Protein 6S3F (pdb70)

Radius of gyration: 11.73 Å; Cα contacts (8 Å, |Δi|>4): 129; chains: 2; bounding box: 26×31×26 Å

Sequence (90 aa):
PPTLQRCCRQLRNVSPFCRCPSLRQAVQSSAQQQQGQVGPQQVGHMMMYRVASRRIPAICNLQPMRCPFQRCRHQFQQTQQRRLRACQRVIQRWSQ

Organism: Moringa oleifera (NCBI:txid3735)

Foldseek 3Di:
DDDLVVVLVVLQVDDQVCSLVVLVVVLVVVCVVPPDDDPVRSVVSLVVSQQSQLVSVHPPRGHPD/DVVVVVCVVVVVVVVVVVVVVVVVD

Solvent-accessible surface area: 5392 Å² total; per-residue (Å²): 109,87,20,63,109,57,0,27,103,10,0,129,66,1,48,72,171,2,16,19,51,0,0,95,46,0,0,86,18,0,44,155,104,68,45,192,24,35,119,164,59,34,38,76,0,40,141,17,0,7,99,1,0,42,100,17,123,20,116,53,82,119,2,132,66,127,150,4,135,100,9,9,102,69,35,78,83,0,105,1,0,7,112,7,0,46,112,163,7,194

CATH classification: 1.10.110.10

InterPro domains:
  IPR000617 Napin/ 2S seed storage protein/Conglutin [PR00496] (40-61)
  IPR000617 Napin/ 2S seed storage protein/Conglutin [PR00496] (98-115)
  IPR000617 Napin/ 2S seed storage protein/Conglutin [PR00496] (115-128)
  IPR000617 Napin/ 2S seed storage protein/Conglutin [PR00496] (134-148)
  IPR000617 Napin/ 2S seed storage protein/Conglutin [PTHR35496] (1-160)
  IPR016140 Bifunctional inhibitor/plant lipid transfer protein/seed storage helical domain [PF00234] (88-155)
  IPR016140 Bifunctional inhibitor/plant lipid transfer protein/seed storage helical domain [SM00499] (41-155)
  IPR036312 Bifunctional inhibitor/plant lipid transfer protein/seed storage helical domain superfamily [G3DSA:1.10.110.10] (37-158)
  IPR036312 Bifunctional inhibitor/plant lipid transfer protein/seed storage helical domain superfamily [SSF47699] (9-155)

Secondary structure (DSSP, 8-state):
--HHHHHHHHHHTS-HHHHHHHHHHHHHHHHHTT----HHHHHHHHHHHHHHHHHTT-SS-----/-HHHHHHHHTGGGHHHHHHHHHTT-

Nearest PDB structures (foldseek):
  6s3f-assembly1_A  TM=1.016E+00  e=4.311E-10  Moringa oleifera
  5dom-assembly1_A  TM=1.006E+00  e=1.889E-08  Moringa oleifera
  6vj0-assembly1_A  TM=1.004E+00  e=1.510E-07  Moringa oleifera
  2ds2-assembly2_D  TM=8.379E-01  e=1.986E-04  Capparis masaikai
  2ds2-assembly1_B  TM=8.873E-01  e=4.798E-04  Capparis masaikai

B-factor: mean 40.29, std 18.48, range [19.94, 120.77]

Structure (mmCIF, N/CA/C/O backbone):
data_6S3F
#
_entry.id   6S3F
#
_cell.length_a   108.070
_cell.length_b   108.070
_cell.length_c   43.620
_cell.angle_alpha   90.00
_cell.angle_beta   90.00
_cell.angle_gamma   90.00
#
_symmetry.space_group_name_H-M   'I 41 2 2'
#
loop_
_entity.id
_entity.type
_entity.pdbx_description
1 polymer '2S albumin'
2 polymer '2S albumin'
3 non-polymer 'CHLORIDE ION'
4 non-polymer 'FORMIC ACID'
5 non-polymer GLYCEROL
6 water water
#
loop_
_atom_site.group_PDB
_atom_site.id
_atom_site.type_symbol
_atom_site.label_atom_id
_atom_site.label_alt_id
_atom_site.label_comp_id
_atom_site.label_asym_id
_atom_site.label_entity_id
_atom_site.label_seq_id
_atom_site.pdbx_PDB_ins_code
_atom_site.Cartn_x
_atom_site.Cartn_y
_atom_site.Cartn_z
_atom_site.occupancy
_atom_site.B_iso_or_equiv
_atom_site.auth_seq_id
_atom_site.auth_comp_id
_atom_site.auth_asym_id
_atom_site.auth_atom_id
_atom_site.pdbx_PDB_model_num
ATOM 1 N N . PRO A 1 1 ? 86.321 22.675 5.778 1.00 76.39 0 PRO A N 1
ATOM 2 C CA . PRO A 1 1 ? 87.318 22.415 4.724 1.00 70.21 0 PRO A CA 1
ATOM 3 C C . PRO A 1 1 ? 87.745 20.928 4.637 1.00 58.51 0 PRO A C 1
ATOM 4 O O . PRO A 1 1 ? 87.471 20.139 5.561 1.00 56.25 0 PRO A O 1
ATOM 8 N N . PRO A 1 2 ? 88.371 20.540 3.521 1.00 47.25 1 PRO A N 1
ATOM 9 C CA . PRO A 1 2 ? 88.806 19.190 3.352 1.00 41.48 1 PRO A CA 1
ATOM 10 C C . PRO A 1 2 ? 89.949 18.832 4.306 1.00 34.18 1 PRO A C 1
ATOM 11 O O . PRO A 1 2 ? 90.692 19.652 4.756 1.00 32.62 1 PRO A O 1
ATOM 15 N N . THR A 1 3 ? 90.098 17.550 4.533 1.00 30.75 2 THR A N 1
ATOM 16 C CA . THR A 1 3 ? 90.998 17.099 5.558 1.00 29.58 2 THR A CA 1
ATOM 17 C C . THR A 1 3 ? 92.417 17.461 5.263 1.00 26.00 2 THR A C 1
ATOM 18 O O . THR A 1 3 ? 93.119 17.919 6.145 1.00 28.79 2 THR A O 1
ATOM 22 N N . LEU A 1 4 ? 92.834 17.269 4.014 1.00 25.96 3 LEU A N 1
ATOM 23 C CA . LEU A 1 4 ? 94.253 17.591 3.744 1.00 24.73 3 LEU A CA 1
ATOM 24 C C . LEU A 1 4 ? 94.523 19.068 3.958 1.00 27.87 3 LEU A C 1
ATOM 25 O O . LEU A 1 4 ? 95.530 19.422 4.480 1.00 25.95 3 LEU A O 1
ATOM 30 N N . GLN A 1 5 ? 93.597 19.916 3.564 1.00 28.90 4 GLN A N 1
ATOM 31 C CA . GLN A 1 5 ? 93.803 21.341 3.777 1.00 29.38 4 GLN A CA 1
ATOM 32 C C . GLN A 1 5 ? 93.829 21.722 5.268 1.00 27.22 4 GLN A C 1
ATOM 33 O O . GLN A 1 5 ? 94.697 22.497 5.687 1.00 30.46 4 GLN A O 1
ATOM 39 N N . ARG A 1 6 ? 93.038 21.010 6.10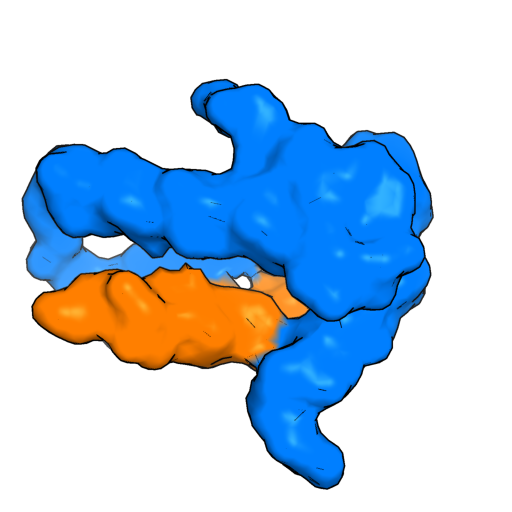5 1.00 28.15 5 ARG A N 1
ATOM 40 C CA . ARG A 1 6 ? 93.032 21.238 7.504 1.00 29.05 5 ARG A CA 1
ATOM 41 C C . ARG A 1 6 ? 94.374 20.780 8.047 1.00 25.86 5 ARG A C 1
ATOM 42 O O . ARG A 1 6 ? 94.935 21.357 8.965 1.00 27.31 5 ARG A O 1
ATOM 50 N N . CYS A 1 7 ? 94.860 19.620 7.531 1.00 24.61 6 CYS A N 1
ATOM 51 C CA . CYS A 1 7 ? 96.154 19.156 7.971 1.00 22.77 6 CYS A CA 1
ATOM 52 C C . CYS A 1 7 ? 97.253 20.188 7.686 1.00 24.45 6 CYS A C 1
ATOM 53 O O . CYS A 1 7 ? 98.049 20.529 8.549 1.00 22.23 6 CYS A O 1
ATOM 56 N N . CYS A 1 8 ? 97.279 20.784 6.512 1.00 24.17 7 CYS A N 1
ATOM 57 C CA . CYS A 1 8 ? 98.359 21.675 6.160 1.00 26.48 7 CYS A CA 1
ATOM 58 C C . CYS A 1 8 ? 98.248 22.992 6.965 1.00 23.38 7 CYS A C 1
ATOM 59 O O . CYS A 1 8 ? 99.212 23.506 7.365 1.00 25.66 7 CYS A O 1
ATOM 62 N N . ARG A 1 9 ? 97.018 23.333 7.291 1.00 23.84 8 ARG A N 1
ATOM 63 C CA . ARG A 1 9 ? 96.745 24.509 8.197 1.00 21.56 8 ARG A CA 1
ATOM 64 C C . ARG A 1 9 ? 97.234 24.231 9.606 1.00 25.67 8 ARG A C 1
ATOM 65 O O . ARG A 1 9 ? 98.010 24.969 10.199 1.00 27.81 8 ARG A O 1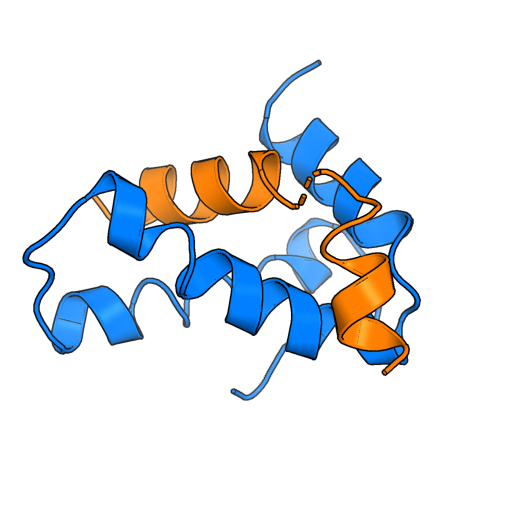
ATOM 73 N N . GLN A 1 10 ? 96.963 23.025 10.167 1.00 26.02 9 GLN A N 1
ATOM 74 C CA . GLN A 1 10 ? 97.510 22.766 11.476 1.00 23.79 9 GLN A CA 1
ATOM 75 C C . GLN A 1 10 ? 98.945 22.662 11.573 1.00 21.74 9 GLN A C 1
ATOM 76 O O . GLN A 1 10 ? 99.623 23.162 12.420 1.00 24.14 9 GLN A O 1
ATOM 82 N N . LEU A 1 11 ? 99.555 22.033 10.520 1.00 19.94 10 LEU A N 1
ATOM 83 C CA . LEU A 1 11 ? 100.968 21.901 10.417 1.00 22.57 10 LEU A CA 1
ATOM 84 C C . LEU A 1 11 ? 101.697 23.207 10.211 1.00 25.20 10 LEU A C 1
ATOM 85 O O . LEU A 1 11 ? 102.765 23.417 10.705 1.00 23.08 10 LEU A O 1
ATOM 90 N N . ARG A 1 12 ? 101.015 24.049 9.443 1.00 22.97 11 ARG A N 1
ATOM 91 C CA . ARG A 1 12 ? 101.616 25.398 9.152 1.00 24.43 11 ARG A CA 1
ATOM 92 C C . ARG A 1 12 ? 101.719 26.154 10.475 1.00 24.35 11 ARG A C 1
ATOM 93 O O . ARG A 1 12 ? 102.733 26.75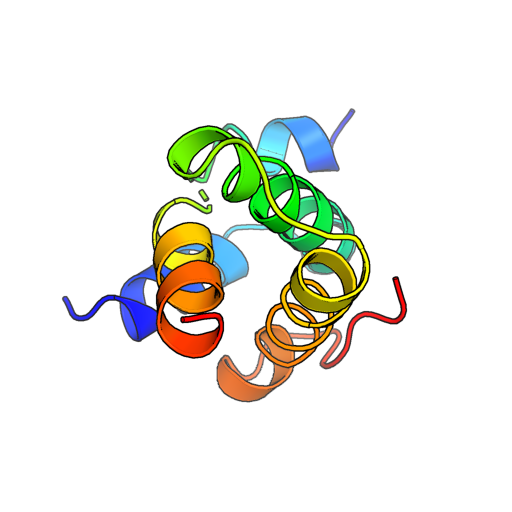6 10.689 1.00 25.72 11 ARG A O 1
ATOM 101 N N . ASN A 1 13 ? 100.751 25.946 11.353 1.00 23.85 12 ASN A N 1
ATOM 102 C CA . ASN A 1 13 ? 100.764 26.643 12.715 1.00 25.41 12 ASN A CA 1
ATOM 103 C C . ASN A 1 13 ? 101.801 26.141 13.689 1.00 30.22 12 ASN A C 1
ATOM 104 O O . ASN A 1 13 ? 102.057 26.716 14.775 1.00 32.00 12 ASN A O 1
ATOM 109 N N . VAL A 1 14 ? 102.383 24.951 13.405 1.00 26.88 13 VAL A N 1
ATOM 110 C CA . VAL A 1 14 ? 103.516 24.501 14.054 1.00 26.67 13 VAL A CA 1
ATOM 111 C C . VAL A 1 14 ? 104.825 25.124 13.487 1.00 29.88 13 VAL A C 1
ATOM 112 O O . VAL A 1 14 ? 104.991 25.248 12.271 1.00 31.12 13 VAL A O 1
ATOM 116 N N . SER A 1 15 ? 105.770 25.507 14.357 1.00 30.59 14 SER A N 1
ATOM 117 C CA . SER A 1 15 ? 107.016 26.109 13.891 1.00 34.95 14 SER A CA 1
ATOM 118 C C . SER A 1 15 ? 107.775 25.194 13.053 1.00 34.76 14 SER A C 1
ATOM 119 O O . SER A 1 15 ? 107.781 23.968 13.346 1.00 33.17 14 SER A O 1
ATOM 122 N N . PRO A 1 16 ? 108.407 25.677 11.989 1.00 31.47 15 PRO A N 1
ATOM 123 C CA . PRO A 1 16 ? 109.155 24.795 11.093 1.00 34.99 15 PRO A CA 1
ATOM 124 C C . PRO A 1 16 ? 109.989 23.725 11.803 1.00 35.76 15 PRO A C 1
ATOM 125 O O . PRO A 1 16 ? 109.933 22.522 11.479 1.00 37.87 15 PRO A O 1
ATOM 129 N N . PHE A 1 17 ? 110.739 24.127 12.818 1.00 39.11 16 PHE A N 1
ATOM 130 C CA . PHE A 1 17 ? 111.636 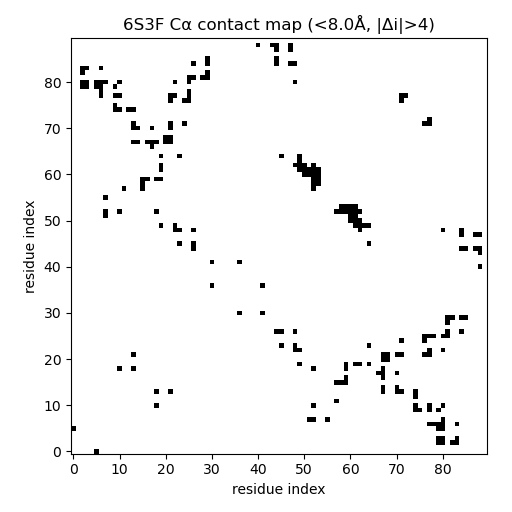23.177 13.501 1.00 38.69 16 PHE A CA 1
ATOM 131 C C . PHE A 1 17 ? 110.866 22.098 14.281 1.00 38.69 16 PHE A C 1
ATOM 132 O O . PHE A 1 17 ? 111.443 21.055 14.590 1.00 37.01 16 PHE A O 1
ATOM 140 N N . CYS A 1 18 ? 109.609 22.360 14.606 1.00 32.98 17 CYS A N 1
ATOM 141 C CA . CYS A 1 18 ? 108.788 21.474 15.383 1.00 31.68 17 CYS A CA 1
ATOM 142 C C . CYS A 1 18 ? 107.890 20.602 14.429 1.00 26.88 17 CYS A C 1
ATOM 143 O O . CYS A 1 18 ? 107.164 19.778 14.991 1.00 30.60 17 CYS A O 1
ATOM 146 N N . ARG A 1 19 ? 107.932 20.786 13.093 1.00 26.84 18 ARG A N 1
ATOM 147 C CA . ARG A 1 19 ? 106.912 20.150 12.275 1.00 25.20 18 ARG A CA 1
ATOM 148 C C . ARG A 1 19 ? 107.206 18.628 12.227 1.00 27.64 18 ARG A C 1
ATOM 149 O O . ARG A 1 19 ? 106.296 17.879 12.415 1.00 28.16 18 ARG A O 1
ATOM 157 N N . CYS A 1 20 ? 108.474 18.313 12.057 1.00 29.40 19 CYS A N 1
ATOM 158 C CA . CYS A 1 20 ? 108.854 16.838 11.947 1.00 27.23 19 CYS A CA 1
ATOM 159 C C . CYS A 1 20 ? 108.608 16.128 13.264 1.00 29.37 19 CYS A C 1
ATOM 160 O O . CYS A 1 20 ? 107.953 15.080 13.286 1.00 27.56 19 CYS A O 1
ATOM 163 N N . PRO A 1 21 ? 109.044 16.683 14.395 1.00 32.30 20 PRO A N 1
ATOM 164 C CA . PRO A 1 21 ? 108.636 16.150 15.679 1.00 34.28 20 PRO A CA 1
ATOM 165 C C . PRO A 1 21 ? 107.156 16.011 15.877 1.00 31.38 20 PRO A C 1
ATOM 166 O O . PRO A 1 21 ? 106.672 14.975 16.415 1.00 31.16 20 PRO A O 1
ATOM 170 N N . SER A 1 22 ? 106.343 16.978 15.413 1.00 26.44 21 SER A N 1
ATOM 171 C CA . SER A 1 22 ? 104.978 16.937 15.635 1.00 24.55 21 SER A CA 1
ATOM 172 C C . SER A 1 22 ? 104.274 15.814 14.769 1.00 24.57 21 SER A C 1
ATOM 173 O O . SER A 1 22 ? 103.337 15.246 15.214 1.00 27.15 21 SER A O 1
ATOM 176 N N . LEU A 1 23 ? 104.790 15.681 13.571 1.00 24.38 22 LEU A N 1
ATOM 177 C CA . LEU A 1 23 ? 104.308 14.675 12.605 1.00 24.47 22 LEU A CA 1
ATOM 178 C C . LEU A 1 23 ? 104.640 13.311 13.267 1.00 25.46 22 LEU A C 1
ATOM 179 O O . LEU A 1 23 ? 103.816 12.419 13.086 1.00 25.33 22 LEU A O 1
ATOM 184 N N . ARG A 1 24 ? 105.801 13.150 13.831 1.00 28.02 23 ARG A N 1
ATOM 185 C CA . ARG A 1 24 ? 106.103 11.851 14.550 1.00 28.61 23 ARG A CA 1
ATOM 186 C C . ARG A 1 24 ? 105.048 11.627 15.651 1.00 27.71 23 ARG A C 1
ATOM 187 O O . ARG A 1 24 ? 104.476 10.490 15.822 1.00 28.77 23 ARG A O 1
ATOM 195 N N . GLN A 1 25 ? 104.742 12.651 16.447 1.00 29.49 24 GLN A N 1
ATOM 196 C CA . GLN A 1 25 ? 103.653 12.495 17.441 1.00 28.98 24 GLN A CA 1
ATOM 197 C C . GLN A 1 25 ? 102.292 12.204 16.875 1.00 29.06 24 GLN A C 1
ATOM 198 O O . GLN A 1 25 ? 101.484 11.437 17.393 1.00 30.65 24 GLN A O 1
ATOM 204 N N . ALA A 1 26 ? 101.971 12.734 15.647 1.00 25.99 25 ALA A N 1
ATOM 205 C CA . ALA A 1 26 ? 100.770 12.407 14.990 1.00 25.02 25 ALA A CA 1
ATOM 206 C C . ALA A 1 26 ? 100.658 10.903 14.536 1.00 22.87 25 ALA A C 1
ATOM 207 O O . ALA A 1 26 ? 99.530 10.421 14.563 1.00 26.73 25 ALA A O 1
ATOM 209 N N . VAL A 1 27 ? 101.757 10.407 14.088 1.00 23.87 26 VAL A N 1
ATOM 210 C CA . VAL A 1 27 ? 101.877 8.945 13.628 1.00 21.30 26 VAL A CA 1
ATOM 211 C C . VAL A 1 27 ? 101.604 8.119 14.903 1.00 25.07 26 VAL A C 1
ATOM 212 O O . VAL A 1 27 ? 100.703 7.245 14.867 1.00 27.57 26 VAL A O 1
ATOM 216 N N . GLN A 1 28 ? 102.236 8.480 16.022 1.00 26.91 27 GLN A N 1
ATOM 217 C CA . GLN A 1 28 ? 102.000 7.743 17.280 1.00 29.81 27 GLN A CA 1
ATOM 218 C C . GLN A 1 28 ? 100.575 7.822 17.661 1.00 29.62 27 GLN A C 1
ATOM 219 O O . GLN A 1 28 ? 99.931 6.842 18.108 1.00 34.44 27 GLN A O 1
ATOM 225 N N . SER A 1 29 ? 99.977 9.030 17.658 1.00 29.26 28 SER A N 1
ATOM 226 C CA A SER A 1 29 ? 98.595 9.174 17.990 0.50 30.07 28 SER A CA 1
ATOM 227 C CA B SER A 1 29 ? 98.600 9.180 18.010 0.50 31.25 28 SER A CA 1
ATOM 228 C C . SER A 1 29 ? 97.585 8.505 17.105 1.00 32.47 28 SER A C 1
ATOM 229 O O . SER A 1 29 ? 96.495 8.059 17.538 1.00 34.90 28 SER A O 1
ATOM 234 N N . ALA A 1 30 ? 97.894 8.485 15.800 1.00 30.54 29 ALA A N 1
ATOM 235 C CA . ALA A 1 30 ? 97.056 7.796 14.866 1.00 27.13 29 ALA A CA 1
ATOM 236 C C . ALA A 1 30 ? 96.993 6.292 15.141 1.00 34.47 29 ALA A C 1
ATOM 237 O O . ALA A 1 30 ? 95.996 5.693 14.923 1.00 38.25 29 ALA A O 1
ATOM 239 N N . GLN A 1 31 ? 98.051 5.754 15.634 1.00 32.74 30 GLN A N 1
ATOM 240 C CA . GLN A 1 31 ? 98.066 4.297 16.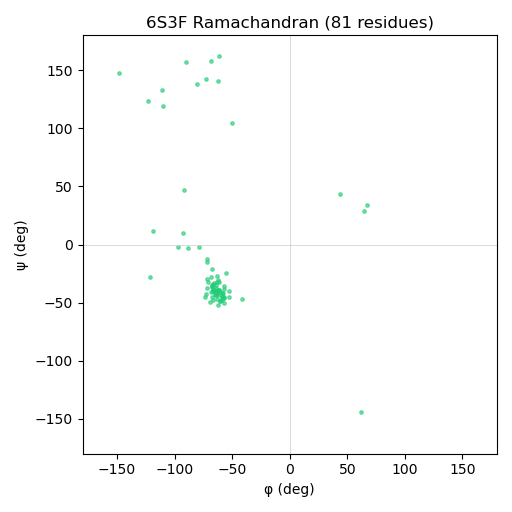035 1.00 41.82 30 GLN A CA 1
ATOM 241 C C . GLN A 1 31 ? 97.077 3.983 17.133 1.00 46.25 30 GLN A C 1
ATOM 242 O O . GLN A 1 31 ? 96.545 2.901 17.165 1.00 41.91 30 GLN A O 1
ATOM 248 N N . GLN A 1 32 ? 96.788 4.930 18.008 1.00 45.12 31 GLN A N 1
ATOM 249 C CA . GLN A 1 32 ? 95.806 4.721 19.046 1.00 48.89 31 GLN A CA 1
ATOM 250 C C . GLN A 1 32 ? 94.396 4.608 18.570 1.00 55.27 31 GLN A C 1
ATOM 251 O O . GLN A 1 32 ? 93.564 3.947 19.215 1.00 63.55 31 GL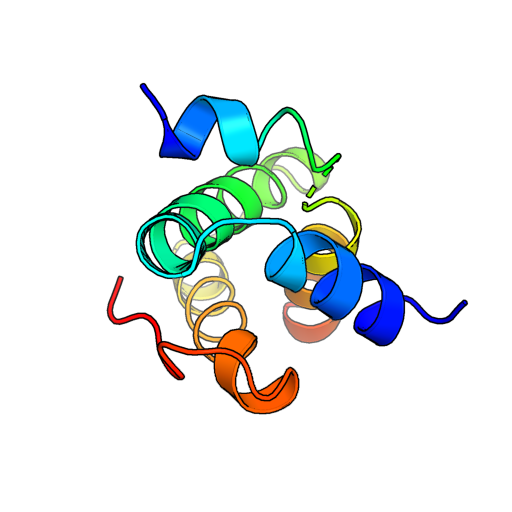N A O 1
ATOM 257 N N . GLN A 1 33 ? 94.107 5.238 17.444 1.00 42.73 32 GLN A N 1
ATOM 258 C CA . GLN A 1 33 ? 92.801 5.146 16.835 1.00 52.67 32 GLN A CA 1
ATOM 259 C C . GLN A 1 33 ? 92.648 3.809 16.079 1.00 50.89 32 GLN A C 1
ATOM 260 O O . GLN A 1 33 ? 91.632 3.577 15.466 1.00 67.22 32 GLN A O 1
ATOM 266 N N . GLN A 1 34 ? 93.688 2.981 16.045 1.00 51.49 33 GLN A N 1
ATOM 267 C CA . GLN A 1 34 ? 93.650 1.692 15.345 1.00 53.38 33 GLN A CA 1
ATOM 268 C C . GLN A 1 34 ? 93.916 0.459 16.183 1.00 53.13 33 GLN A C 1
ATOM 269 O O . GLN A 1 34 ? 93.496 -0.638 15.796 1.00 57.76 33 GLN A O 1
ATOM 275 N N . GLY A 1 35 ? 94.683 0.574 17.263 1.00 59.64 34 GLY A N 1
ATOM 276 C CA . GLY A 1 35 ? 95.185 -0.628 17.942 1.00 83.46 34 GLY A CA 1
ATOM 277 C C . GLY A 1 35 ? 96.083 -1.442 17.009 1.00 87.14 34 GLY A C 1
ATOM 278 O O . GLY A 1 35 ? 96.775 -0.859 16.184 1.00 115.25 34 GLY A O 1
ATOM 279 N N . GLN A 1 36 ? 96.037 -2.772 17.109 1.00 87.11 35 GLN A N 1
ATOM 280 C CA . GLN A 1 36 ? 97.114 -3.642 16.598 1.00 84.69 35 GLN A CA 1
ATOM 281 C C . GLN A 1 36 ? 97.494 -3.317 15.159 1.00 68.09 35 GLN A C 1
ATOM 282 O O . GLN A 1 36 ? 96.782 -3.626 14.210 1.00 72.39 35 GLN A O 1
ATOM 288 N N . VAL A 1 37 ? 98.635 -2.661 15.029 1.00 63.96 36 VAL A N 1
ATOM 289 C CA . VAL A 1 37 ? 99.191 -2.305 13.747 1.00 60.17 36 VAL A CA 1
ATOM 290 C C . VAL A 1 37 ? 100.590 -2.952 13.745 1.00 47.40 36 VAL A C 1
ATOM 291 O O . VAL A 1 37 ? 101.429 -2.721 14.635 1.00 47.76 36 VAL A O 1
ATOM 295 N N . GLY A 1 38 ? 100.809 -3.773 12.749 1.00 40.29 37 GLY A N 1
ATOM 296 C CA . GLY A 1 38 ? 102.149 -4.318 12.533 1.00 40.47 37 GLY A CA 1
ATOM 297 C C . GLY A 1 38 ? 103.271 -3.338 12.249 1.00 39.44 37 GLY A C 1
ATOM 298 O O . GLY A 1 38 ? 103.029 -2.194 11.869 1.00 33.46 37 GLY A O 1
ATOM 299 N N . PRO A 1 39 ? 104.514 -3.772 12.412 1.00 32.11 38 PRO A N 1
ATOM 300 C CA . PRO A 1 39 ? 105.660 -2.938 12.149 1.00 32.45 38 PRO A CA 1
ATOM 301 C C . PRO A 1 39 ? 105.786 -2.511 10.716 1.00 30.67 38 PRO A C 1
ATOM 302 O O . PRO A 1 39 ? 106.324 -1.361 10.471 1.00 27.82 38 PRO A O 1
ATOM 306 N N . GLN A 1 40 ? 105.279 -3.266 9.729 1.00 26.41 39 GLN A N 1
ATOM 307 C CA . GLN A 1 40 ? 105.408 -2.839 8.394 1.00 29.15 39 GLN A CA 1
ATOM 308 C C . GLN A 1 40 ? 104.430 -1.664 8.173 1.00 30.32 39 GLN A C 1
ATOM 309 O O . GLN A 1 40 ? 104.752 -0.661 7.518 1.00 29.68 39 GLN A O 1
ATOM 315 N N . GLN A 1 41 ? 103.203 -1.830 8.661 1.00 29.32 40 GLN A N 1
ATOM 316 C CA . GLN A 1 41 ? 102.214 -0.743 8.588 1.00 27.98 40 GLN A CA 1
ATOM 317 C C . GLN A 1 41 ? 102.640 0.499 9.355 1.00 24.55 40 GLN A C 1
ATOM 318 O O . GLN A 1 41 ? 102.485 1.626 8.853 1.00 26.95 40 GLN A O 1
ATOM 324 N N . VAL A 1 42 ? 103.247 0.297 10.492 1.00 24.84 41 VAL A N 1
ATOM 325 C CA . VAL A 1 42 ? 103.788 1.489 11.226 1.00 27.00 41 VAL A CA 1
ATOM 326 C C . VAL A 1 42 ? 104.823 2.193 10.355 1.00 26.36 41 VAL A C 1
ATOM 327 O O . VAL A 1 42 ? 104.839 3.450 10.259 1.00 26.88 41 VAL A O 1
ATOM 331 N N . GLY A 1 43 ? 105.778 1.481 9.766 1.00 26.57 42 GLY A N 1
ATOM 332 C CA . GLY A 1 43 ? 106.714 2.099 8.920 1.00 26.85 42 GLY A CA 1
ATOM 333 C C . GLY A 1 43 ? 106.091 2.798 7.760 1.00 26.96 42 GLY A C 1
ATOM 334 O O . GLY A 1 43 ? 106.482 3.927 7.485 1.00 24.15 42 GLY A O 1
ATOM 335 N N . HIS A 1 44 ? 105.108 2.250 7.125 1.00 26.42 43 HIS A N 1
ATOM 336 C CA . HIS A 1 44 ? 104.343 2.953 6.107 1.00 25.60 43 HIS A CA 1
ATOM 337 C C . HIS A 1 44 ? 103.688 4.245 6.611 1.00 27.90 43 HIS A C 1
ATOM 338 O O . HIS A 1 44 ? 103.678 5.226 5.889 1.00 25.81 43 HIS A O 1
ATOM 345 N N . MET A 1 45 ? 103.136 4.239 7.794 1.00 22.32 44 MET A N 1
ATOM 346 C CA A MET A 1 45 ? 102.530 5.480 8.311 0.35 24.80 44 MET A CA 1
ATOM 347 C CA B MET A 1 45 ? 102.559 5.489 8.370 0.35 24.49 44 MET A CA 1
ATOM 348 C CA C MET A 1 45 ? 102.537 5.480 8.331 0.30 25.56 44 MET A CA 1
ATOM 349 C C . MET A 1 45 ? 103.570 6.572 8.453 1.00 26.25 44 MET A C 1
ATOM 350 O O . MET A 1 45 ? 103.305 7.740 8.193 1.00 25.38 44 MET A O 1
ATOM 363 N N . TYR A 1 46 ? 104.763 6.247 8.907 1.00 23.33 45 TYR A N 1
ATOM 364 C CA . TYR A 1 46 ? 105.819 7.226 8.926 1.00 25.96 45 TYR A CA 1
ATOM 365 C C . TYR A 1 46 ? 106.237 7.704 7.552 1.00 25.42 45 TYR A C 1
ATOM 366 O O . TYR A 1 46 ? 106.577 8.897 7.319 1.00 25.25 45 TYR A O 1
ATOM 375 N N . ARG A 1 47 ? 106.258 6.808 6.575 1.00 24.06 46 ARG A N 1
ATOM 376 C CA . ARG A 1 47 ? 106.487 7.185 5.197 1.00 24.34 46 ARG A CA 1
ATOM 377 C C . ARG A 1 47 ? 105.482 8.169 4.672 1.00 26.38 46 ARG A C 1
ATOM 378 O O . ARG A 1 47 ? 105.849 9.167 4.029 1.00 27.10 46 ARG A O 1
ATOM 386 N N . VAL A 1 48 ? 104.222 7.924 4.920 1.00 23.90 47 VAL A N 1
ATOM 387 C CA . VAL A 1 48 ? 103.141 8.823 4.489 1.00 23.57 47 VAL A CA 1
ATOM 388 C C . VAL A 1 48 ? 103.393 10.147 5.202 1.00 22.62 47 VAL A C 1
ATOM 389 O O . VAL A 1 48 ? 103.340 11.256 4.567 1.00 23.84 47 VAL A O 1
ATOM 393 N N . ALA A 1 49 ? 103.560 10.103 6.531 1.00 22.35 48 ALA A N 1
ATOM 394 C CA . ALA A 1 49 ? 103.734 11.343 7.278 1.00 25.45 48 ALA A CA 1
ATOM 395 C C . ALA A 1 49 ? 104.898 12.124 6.759 1.00 24.11 48 ALA A C 1
ATOM 396 O O . ALA A 1 49 ? 104.843 13.411 6.729 1.00 25.22 48 ALA A O 1
ATOM 398 N N . SER A 1 50 ? 105.997 11.486 6.370 1.00 24.21 49 SER A N 1
ATOM 399 C CA . SER A 1 50 ? 107.168 12.102 5.797 1.00 26.65 49 SER A CA 1
ATOM 400 C C . SER A 1 50 ? 106.930 12.957 4.544 1.00 25.56 49 SER A C 1
ATOM 401 O O . SER A 1 50 ? 107.682 13.887 4.303 1.00 33.76 49 SER A O 1
ATOM 404 N N . ARG A 1 51 ? 105.858 12.676 3.826 1.00 23.50 50 ARG A N 1
ATOM 405 C CA A ARG A 1 51 ? 105.572 13.328 2.602 0.50 23.91 50 ARG A CA 1
ATOM 406 C CA B ARG A 1 51 ? 105.532 13.299 2.587 0.50 24.99 50 ARG A CA 1
ATOM 407 C C . ARG A 1 51 ? 104.739 14.571 2.847 1.00 24.28 50 ARG A C 1
ATOM 408 O O . ARG A 1 51 ? 104.592 15.387 1.955 1.00 24.29 50 ARG A O 1
ATOM 423 N N . ILE A 1 52 ? 104.147 14.708 4.054 1.00 22.51 51 ILE A N 1
ATOM 424 C CA . ILE A 1 52 ? 103.161 15.730 4.247 1.00 23.89 51 ILE A CA 1
ATOM 425 C C . ILE A 1 52 ? 103.710 17.156 4.169 1.00 24.59 51 ILE A C 1
ATOM 426 O O . ILE A 1 52 ? 103.057 17.999 3.553 1.00 22.53 51 ILE A O 1
ATOM 431 N N . PRO A 1 53 ? 104.861 17.385 4.708 1.00 23.22 52 PRO A N 1
ATOM 432 C CA . PRO A 1 53 ? 105.378 18.778 4.603 1.00 25.13 52 PRO A CA 1
ATOM 433 C C . PRO A 1 53 ? 105.614 19.183 3.147 1.00 27.13 52 PRO A C 1
ATOM 434 O O . PRO A 1 53 ? 105.151 20.262 2.769 1.00 25.00 52 PRO A O 1
ATOM 438 N N . ALA A 1 54 ? 106.164 18.338 2.259 1.00 26.11 53 ALA A N 1
ATOM 439 C CA . ALA A 1 54 ? 106.117 18.738 0.838 1.00 26.94 53 ALA A CA 1
ATOM 440 C C . ALA A 1 54 ? 104.811 18.921 0.207 1.00 28.21 53 ALA A C 1
ATOM 441 O O . ALA A 1 54 ? 104.629 19.832 -0.602 1.00 26.61 53 ALA A O 1
ATOM 443 N N . ILE A 1 55 ? 103.829 18.094 0.493 1.00 20.93 54 ILE A N 1
ATOM 444 C CA . ILE A 1 55 ? 102.496 18.202 -0.061 1.00 21.18 54 ILE A CA 1
ATOM 445 C C . ILE A 1 55 ? 101.917 19.583 0.312 1.00 25.85 54 ILE A C 1
ATOM 446 O O . ILE A 1 55 ? 101.306 20.242 -0.529 1.00 27.39 54 ILE A O 1
ATOM 451 N N . CYS A 1 56 ? 102.131 19.920 1.553 1.00 24.95 55 CYS A N 1
ATOM 452 C CA . CYS A 1 56 ? 101.754 21.221 2.126 1.00 24.49 55 CYS A CA 1
ATOM 453 C C . CYS A 1 56 ? 102.540 22.400 1.717 1.00 28.30 55 CYS A C 1
ATOM 454 O O . CYS A 1 56 ? 102.225 23.504 2.141 1.00 26.51 55 CYS A O 1
ATOM 457 N N . ASN A 1 57 ? 103.677 22.173 1.073 1.00 26.04 56 ASN A N 1
ATOM 458 C CA . ASN A 1 57 ? 104.633 23.248 0.725 1.00 26.04 56 ASN A CA 1
ATOM 459 C C . ASN A 1 57 ? 105.255 23.842 1.933 1.00 27.14 56 ASN A C 1
ATOM 460 O O . ASN A 1 57 ? 105.536 25.073 1.949 1.00 28.41 56 ASN A O 1
ATOM 465 N N . LEU A 1 58 ? 105.495 23.058 2.983 1.00 24.42 57 LEU A N 1
ATOM 466 C CA . LEU A 1 58 ? 105.980 23.513 4.222 1.00 24.77 57 LEU A CA 1
ATOM 467 C C . LEU A 1 58 ? 107.388 23.034 4.429 1.00 29.01 57 LEU A C 1
ATOM 468 O O . LEU A 1 58 ? 107.740 21.831 4.335 1.00 28.93 57 LEU A O 1
ATOM 473 N N . GLN A 1 59 ? 108.266 23.898 4.842 1.00 29.23 58 GLN A N 1
ATOM 474 C CA . GLN A 1 59 ? 109.602 23.492 5.266 1.00 30.47 58 GLN A CA 1
ATOM 475 C C . GLN A 1 59 ? 109.516 22.805 6.589 1.00 35.77 58 GLN A C 1
ATOM 476 O O . GLN A 1 59 ? 108.685 23.130 7.405 1.00 34.23 58 GLN A O 1
ATOM 482 N N . PRO A 1 60 ? 110.320 21.772 6.809 1.00 36.39 59 PRO A N 1
ATOM 483 C CA . PRO A 1 60 ? 111.354 21.302 5.912 1.00 38.70 59 PRO A CA 1
ATOM 484 C C . PRO A 1 60 ? 110.580 20.318 5.086 1.00 45.49 59 PRO A C 1
ATOM 485 O O . PRO A 1 60 ? 109.564 19.789 5.540 1.00 57.96 59 PRO A O 1
ATOM 489 N N . MET A 1 61 ? 110.991 20.004 3.931 1.00 48.34 60 MET A N 1
ATOM 490 C CA . MET A 1 61 ? 109.929 19.434 3.071 1.00 41.73 60 MET A CA 1
ATOM 491 C C . MET A 1 61 ? 109.793 17.886 3.219 1.00 44.82 60 MET A C 1
ATOM 492 O O . MET A 1 61 ? 108.852 17.254 2.731 1.00 54.88 60 MET A O 1
ATOM 497 N N . ARG A 1 62 ? 110.666 17.329 4.018 1.00 42.99 61 ARG A N 1
ATOM 498 C CA . ARG A 1 62 ? 110.652 15.902 4.279 1.00 53.01 61 ARG A CA 1
ATOM 499 C C . ARG A 1 62 ? 111.158 15.709 5.693 1.00 42.69 61 ARG A C 1
ATOM 500 O O . ARG A 1 62 ? 111.939 16.522 6.241 1.00 52.94 61 ARG A O 1
ATOM 508 N N . CYS A 1 63 ? 110.633 14.686 6.332 1.00 42.75 62 CYS A N 1
ATOM 509 C CA . CYS A 1 63 ? 111.045 14.300 7.636 1.00 42.33 62 CYS A CA 1
ATOM 510 C C . CYS A 1 63 ? 111.813 12.965 7.539 1.00 52.36 62 CYS A C 1
ATOM 511 O O . CYS A 1 63 ? 111.240 11.944 7.115 1.00 52.36 62 CYS A O 1
ATOM 514 N N . PRO A 1 64 ? 113.079 12.965 7.956 1.00 55.64 63 PRO A N 1
ATOM 515 C CA . PRO A 1 64 ? 113.773 11.648 7.998 1.00 58.84 63 PRO A CA 1
ATOM 516 C C . PRO A 1 64 ? 113.092 10.551 8.861 1.00 58.61 63 PRO A C 1
ATOM 517 O O . PRO A 1 64 ? 112.984 9.362 8.456 1.00 69.93 63 PRO A O 1
ATOM 521 N N . PHE A 1 65 ? 112.667 10.947 10.052 1.00 52.96 64 PHE A N 1
ATOM 522 C CA . PHE A 1 65 ? 112.309 10.011 11.101 1.00 49.00 64 PHE A CA 1
ATOM 523 C C . PHE A 1 65 ? 113.424 8.966 11.393 1.00 60.44 64 PHE A C 1
ATOM 524 O O . PHE A 1 65 ? 113.118 7.873 11.840 1.00 50.53 64 PHE A O 1
ATOM 532 N N . GLN B 2 1 ? 108.379 21.360 26.840 1.00 61.40 1 GLN B N 1
ATOM 533 C CA . GLN B 2 1 ? 109.117 21.433 25.537 1.00 63.41 1 GLN B CA 1
ATOM 534 C C . GLN B 2 1 ? 108.256 21.890 24.374 1.00 53.41 1 GLN B C 1
ATOM 535 O O . GLN B 2 1 ? 107.055 21.606 24.288 1.00 45.05 1 GLN B O 1
ATOM 541 N N . ARG B 2 2 ? 108.917 22.639 23.496 1.00 51.29 2 ARG B N 1
ATOM 542 C CA . ARG B 2 2 ? 108.250 23.591 22.647 1.00 49.08 2 ARG B CA 1
ATOM 543 C C . ARG B 2 2 ? 107.388 22.805 21.616 1.00 39.13 2 ARG B C 1
ATOM 544 O O . ARG B 2 2 ? 106.191 23.065 21.444 1.00 41.11 2 ARG B O 1
ATOM 552 N N . CYS B 2 3 ? 108.043 21.839 21.009 1.00 40.57 3 CYS B N 1
ATOM 553 C CA . CYS B 2 3 ? 107.394 21.044 19.913 1.00 35.41 3 CYS B CA 1
ATOM 554 C C . CYS B 2 3 ? 106.218 20.302 20.471 1.00 35.96 3 CYS B C 1
ATOM 555 O O . CYS B 2 3 ? 105.125 20.289 19.877 1.00 36.30 3 CYS B O 1
ATOM 558 N N . ARG B 2 4 ? 106.350 19.760 21.692 1.00 38.69 4 ARG B N 1
ATOM 559 C CA . ARG B 2 4 ? 105.175 19.029 22.240 1.00 38.14 4 ARG B CA 1
ATOM 560 C C . ARG B 2 4 ? 104.058 19.923 22.510 1.00 36.74 4 ARG B C 1
ATOM 561 O O . ARG B 2 4 ? 102.904 19.609 22.281 1.00 32.00 4 ARG B O 1
ATOM 569 N N . HIS B 2 5 ? 104.361 21.102 23.025 1.00 40.21 5 HIS B N 1
ATOM 570 C CA . HIS B 2 5 ? 103.345 22.031 23.276 1.00 39.91 5 HIS B CA 1
ATOM 571 C C . HIS B 2 5 ? 102.663 22.498 21.977 1.00 33.75 5 HIS B C 1
ATOM 572 O O . HIS B 2 5 ? 101.475 22.628 21.947 1.00 34.16 5 HIS B O 1
ATOM 579 N N . GLN B 2 6 ? 103.429 22.703 20.935 1.00 35.15 6 GLN B N 1
ATOM 580 C CA . GLN B 2 6 ? 102.811 23.158 19.689 1.00 32.51 6 GLN B CA 1
ATOM 581 C C . GLN B 2 6 ? 101.902 22.077 19.057 1.00 31.47 6 GLN B C 1
ATOM 582 O O . GLN B 2 6 ? 100.830 22.378 18.555 1.00 30.58 6 GLN B O 1
ATOM 588 N N . PHE B 2 7 ? 102.318 20.833 19.176 1.00 31.96 7 PHE B N 1
ATOM 589 C CA . PHE B 2 7 ? 101.504 19.706 18.737 1.00 29.64 7 PHE B CA 1
ATOM 590 C C . PHE B 2 7 ? 100.150 19.655 19.444 1.00 30.27 7 PHE B C 1
ATOM 591 O O . PHE B 2 7 ? 99.109 19.642 18.844 1.00 30.71 7 PHE B O 1
ATOM 599 N N . GLN B 2 8 ? 100.191 19.798 20.788 1.00 31.28 8 GLN B N 1
ATOM 600 C CA A GLN B 2 8 ? 98.966 19.804 21.565 0.50 36.09 8 GLN B CA 1
ATOM 601 C CA B GLN B 2 8 ? 98.984 19.758 21.550 0.50 34.35 8 GLN B CA 1
ATOM 602 C C . GLN B 2 8 ? 98.076 20.955 21.225 1.00 33.28 8 GLN B C 1
ATOM 603 O O . GLN B 2 8 ? 96.854 20.832 21.033 1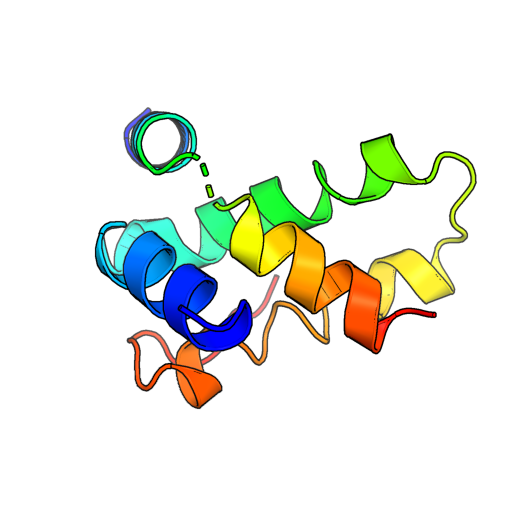.00 35.65 8 GLN B O 1
ATOM 614 N N . THR B 2 9 ? 98.696 22.129 21.066 1.00 37.69 9 THR B N 1
ATOM 615 C CA . THR B 2 9 ? 97.971 23.320 20.733 1.00 36.78 9 THR B CA 1
ATOM 616 C C . THR B 2 9 ? 97.338 23.313 19.350 1.00 37.53 9 THR B C 1
ATOM 617 O O . THR B 2 9 ? 96.190 23.802 19.158 1.00 40.16 9 THR B O 1
ATOM 621 N N . GLN B 2 10 ? 98.021 22.668 18.383 1.00 32.51 10 GLN B N 1
ATOM 622 C CA . GLN B 2 10 ? 97.418 22.553 17.037 1.00 34.60 10 GLN B CA 1
ATOM 623 C C . GLN B 2 10 ? 96.594 21.260 16.860 1.00 41.75 10 GLN B C 1
ATOM 624 O O . GLN B 2 10 ? 96.634 20.524 15.834 1.00 36.12 10 GLN B O 1
ATOM 630 N N . GLN B 2 11 ? 95.761 20.986 17.855 1.00 42.16 11 GLN B N 1
ATOM 631 C CA . GLN B 2 11 ? 94.729 19.978 17.734 1.00 44.08 11 GLN B CA 1
ATOM 632 C C . GLN B 2 11 ? 95.372 18.609 17.553 1.00 35.03 11 GLN B C 1
ATOM 633 O O . GLN B 2 11 ? 94.785 17.723 16.928 1.00 38.23 11 GLN B O 1
ATOM 639 N N . ARG B 2 12 ? 96.568 18.406 18.095 1.00 32.33 12 ARG B N 1
ATOM 640 C CA B ARG B 2 12 ? 97.270 17.158 18.015 0.38 34.48 12 ARG B CA 1
ATOM 641 C CA C ARG B 2 12 ? 97.345 17.171 17.993 0.62 35.77 12 ARG B CA 1
ATOM 642 C C . ARG B 2 12 ? 97.461 16.755 16.523 1.00 34.59 12 ARG B C 1
ATOM 643 O O . ARG B 2 12 ? 97.543 15.582 16.181 1.00 29.31 12 ARG B O 1
ATOM 658 N N . LEU B 2 13 ? 97.526 17.772 15.667 1.00 30.21 13 LEU B N 1
ATOM 659 C CA . LEU B 2 13 ? 97.526 17.515 14.157 1.00 27.53 13 LEU B CA 1
ATOM 660 C C . LEU B 2 13 ? 96.490 16.480 13.782 1.00 26.53 13 LEU B C 1
ATOM 661 O O . LEU B 2 13 ? 96.706 15.564 12.928 1.00 24.68 13 LEU B O 1
ATOM 666 N N . ARG B 2 14 ? 95.287 16.608 14.375 1.00 28.03 14 ARG B N 1
ATOM 667 C CA . ARG B 2 14 ? 94.245 15.610 14.168 1.00 30.86 14 ARG B CA 1
ATOM 668 C C . ARG B 2 14 ? 93.883 15.395 12.698 1.00 30.25 14 ARG B C 1
ATOM 669 O O . ARG B 2 14 ? 93.727 14.311 12.263 1.00 29.08 14 ARG B O 1
ATOM 677 N N . ALA B 2 15 ? 93.905 16.439 11.882 1.00 26.07 15 ALA B N 1
ATOM 678 C CA . ALA B 2 15 ? 93.662 16.200 10.471 1.00 24.66 15 ALA B CA 1
ATOM 679 C C . ALA B 2 15 ? 94.800 15.483 9.792 1.00 23.95 15 ALA B C 1
ATOM 680 O O . ALA B 2 15 ? 94.523 14.660 8.883 1.00 27.81 15 ALA B O 1
ATOM 682 N N . CYS B 2 16 ? 96.045 15.688 10.189 1.00 24.07 16 CYS B N 1
ATOM 683 C CA . CYS B 2 16 ? 97.159 14.963 9.614 1.00 24.08 16 CYS B CA 1
ATOM 684 C C . CYS B 2 16 ? 97.067 13.484 10.019 1.00 21.54 16 CYS B C 1
ATOM 685 O O . CYS B 2 16 ? 97.369 12.600 9.293 1.00 23.89 16 CYS B O 1
ATOM 688 N N . GLN B 2 17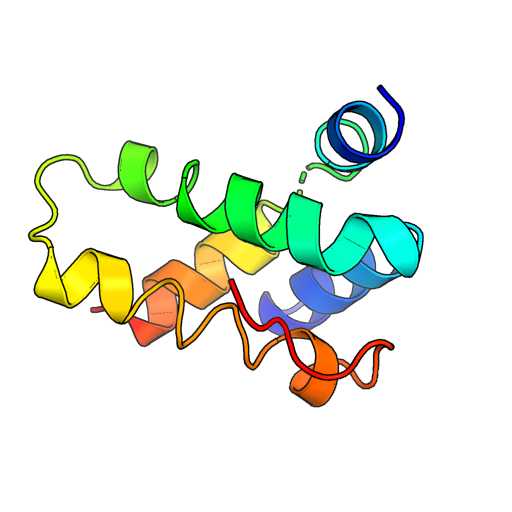 ? 96.579 13.285 11.264 1.00 24.69 17 GLN B N 1
ATOM 689 C CA . GLN B 2 17 ? 96.392 11.898 11.703 1.00 24.01 17 GLN B CA 1
ATOM 690 C C . GLN B 2 17 ? 95.422 11.207 10.790 1.00 23.75 17 GLN B C 1
ATOM 691 O O . GLN B 2 17 ? 95.718 10.068 10.420 1.00 25.44 17 GLN B O 1
ATOM 697 N N . ARG B 2 18 ? 94.353 11.867 10.383 1.00 24.17 18 ARG B N 1
ATOM 698 C CA . ARG B 2 18 ? 93.373 11.378 9.450 1.00 30.76 18 ARG B CA 1
ATOM 699 C C . ARG B 2 18 ? 93.985 11.090 8.046 1.00 28.02 18 ARG B C 1
ATOM 700 O O . ARG B 2 18 ? 93.794 10.017 7.469 1.00 27.05 18 ARG B O 1
ATOM 708 N N . VAL B 2 19 ? 94.822 12.015 7.591 1.00 23.65 19 VAL B N 1
ATOM 709 C CA . VAL B 2 19 ? 95.569 11.800 6.365 1.00 24.66 19 VAL B CA 1
ATOM 710 C C . VAL B 2 19 ? 96.409 10.563 6.430 1.00 23.67 19 VAL B C 1
ATOM 711 O O . VAL B 2 19 ? 96.529 9.752 5.482 1.00 25.00 19 VAL B O 1
ATOM 715 N N . ILE B 2 20 ? 97.194 10.435 7.498 1.00 22.76 20 ILE B N 1
ATOM 716 C CA . ILE B 2 20 ? 98.147 9.360 7.620 1.00 22.26 20 ILE B CA 1
ATOM 717 C C . ILE B 2 20 ? 97.293 8.044 7.649 1.00 26.18 20 ILE B C 1
ATOM 718 O O . ILE B 2 20 ? 97.706 7.094 6.998 1.00 27.64 20 ILE B O 1
ATOM 723 N N . GLN B 2 21 ? 96.192 8.009 8.345 1.00 26.57 21 GLN B N 1
ATOM 724 C CA . GLN B 2 21 ? 95.334 6.774 8.374 1.00 25.75 21 GLN B CA 1
ATOM 725 C C . GLN B 2 21 ? 94.739 6.488 6.979 1.00 28.76 21 GLN B C 1
ATOM 726 O O . GLN B 2 21 ? 94.754 5.371 6.532 1.00 29.18 21 GLN B O 1
ATOM 732 N N . ARG B 2 22 ? 94.296 7.543 6.316 1.00 27.64 22 ARG B N 1
ATOM 733 C CA . ARG B 2 22 ? 93.673 7.436 4.938 1.00 27.37 22 ARG B CA 1
ATOM 734 C C . ARG B 2 22 ? 94.587 6.685 3.997 1.00 28.27 22 ARG B C 1
ATOM 735 O O . ARG B 2 22 ? 94.149 5.792 3.308 1.00 29.97 22 ARG B O 1
ATOM 743 N N . TRP B 2 23 ? 95.891 6.978 3.981 1.00 25.14 23 TRP B N 1
ATOM 744 C CA . TRP B 2 23 ? 96.869 6.396 3.066 1.00 28.35 23 TRP B CA 1
ATOM 745 C C . TRP B 2 23 ? 97.581 5.183 3.571 1.00 33.09 23 TRP B C 1
ATOM 746 O O . TRP B 2 23 ? 98.418 4.680 2.873 1.00 30.76 23 TRP B O 1
ATOM 757 N N . SER B 2 24 ? 97.095 4.671 4.683 1.00 35.22 24 SER B N 1
ATOM 758 C CA . SER B 2 24 ? 97.651 3.519 5.377 1.00 41.57 24 SER B CA 1
ATOM 759 C C . SER B 2 24 ? 96.684 2.373 5.469 1.00 46.44 24 SER B C 1
ATOM 760 O O . SER B 2 24 ? 96.943 1.453 6.192 1.00 64.06 24 SER B O 1
ATOM 763 N N . GLN B 2 25 ? 95.575 2.413 4.754 1.00 53.60 25 GLN B N 1
ATOM 764 C CA . GLN B 2 25 ? 94.577 1.323 4.844 1.00 72.46 25 GLN B CA 1
ATOM 765 C C . GLN B 2 25 ? 95.151 -0.021 4.330 1.00 77.99 25 GLN B C 1
ATOM 766 O O . GLN B 2 25 ? 95.157 -1.039 5.046 1.00 82.05 25 GLN B O 1
#